Protein AF-A0A914VIC0-F1 (afdb_monomer)

InterPro domains:
  IPR001678 SAM-dependent methyltransferase RsmB-F/NOP2-type domain [PS51686] (1-106)
  IPR023267 RNA (C5-cytosine) methyltransferase [PTHR22807] (48-106)
  IPR029063 S-adenosyl-L-methionine-dependent methyltransferase superfamily [G3DSA:3.40.50.150] (72-106)
  IPR029063 S-adenosyl-L-methionine-dependent methyltransferase superfamily [SSF53335] (37-106)
  IPR049561 NOL1/NOP2/NSUN 5/7, ferredoxin-like domain [PF21148] (3-72)

Mean predicted aligned error: 3.87 Å

Radius of gyration: 14.82 Å; Cα contacts (8 Å, |Δi|>4): 106; chains: 1; bounding box: 37×27×32 Å

Secondary structure (DSSP, 8-state):
-HHHHHHHHHTTPEEEE-TTS---HHHHHHHHHT--TTEEEEPSSSTT-EEEPTT---TT-HHHHTTS-----HHHHHHHHHH-PPTT-----TT-TT-HHHHHH-

Foldseek 3Di:
DVVVVVVLVVVQADEAEPQVDDDDPVVVCVVQVPADQRYWYQDNPAHPDIRHHPPDDCVPPPCVVVVVDDDDDPVLRVVLVVVVDDPPDDDDPPPQPVNPSVVSND

Organism: NCBI:txid2011161

pLDDT: mean 92.19, std 4.33, range [71.81, 97.31]

Structure (mmCIF, N/CA/C/O backbone):
data_AF-A0A914VIC0-F1
#
_entry.id   AF-A0A914VIC0-F1
#
loop_
_atom_site.group_PDB
_atom_site.id
_atom_site.type_symbol
_atom_site.label_atom_id
_atom_site.label_alt_id
_atom_site.label_comp_id
_atom_site.label_asym_id
_atom_site.label_entity_id
_atom_site.label_seq_id
_atom_site.pdbx_PDB_ins_code
_atom_site.Cartn_x
_atom_site.Cartn_y
_atom_site.Cartn_z
_atom_site.occupancy
_atom_site.B_iso_or_equiv
_atom_site.auth_seq_id
_atom_site.auth_comp_id
_atom_site.auth_asym_id
_atom_site.auth_atom_id
_atom_site.pdbx_PDB_model_num
ATOM 1 N N . LEU A 1 1 ? -1.455 -9.685 3.509 1.00 85.81 1 LEU A N 1
ATOM 2 C CA . LEU A 1 1 ? -0.061 -9.311 3.177 1.00 85.81 1 LEU A CA 1
ATOM 3 C C . LEU A 1 1 ? 0.829 -10.474 2.725 1.00 85.81 1 LEU A C 1
ATOM 5 O O . LEU A 1 1 ? 1.358 -10.399 1.627 1.00 85.81 1 LEU A O 1
ATOM 9 N N . SER A 1 2 ? 0.998 -11.549 3.507 1.00 90.19 2 SER A N 1
ATOM 10 C CA . SER A 1 2 ? 1.953 -12.638 3.194 1.00 90.19 2 SER A CA 1
ATOM 11 C C . SER A 1 2 ? 1.773 -13.275 1.808 1.00 90.19 2 SER A C 1
ATOM 13 O O . SER A 1 2 ? 2.756 -13.485 1.104 1.00 90.19 2 SER A O 1
ATOM 15 N N . THR A 1 3 ? 0.532 -13.535 1.388 1.00 94.12 3 THR A N 1
ATOM 16 C CA . THR A 1 3 ? 0.225 -14.067 0.048 1.00 94.12 3 THR A CA 1
ATOM 17 C C . THR A 1 3 ? 0.633 -13.102 -1.066 1.00 94.12 3 THR A C 1
ATOM 19 O O . THR A 1 3 ? 1.231 -13.528 -2.046 1.00 94.12 3 THR A O 1
ATOM 22 N N . VAL A 1 4 ? 0.358 -11.804 -0.891 1.00 95.25 4 VAL A N 1
ATOM 23 C CA . VAL A 1 4 ? 0.702 -10.756 -1.868 1.00 95.25 4 VAL A CA 1
ATOM 24 C C . VAL A 1 4 ? 2.216 -10.610 -1.984 1.00 95.25 4 VAL A C 1
ATOM 26 O O . VAL A 1 4 ? 2.738 -10.594 -3.089 1.00 95.25 4 VAL A O 1
ATOM 29 N N . LEU A 1 5 ? 2.938 -10.576 -0.859 1.00 95.38 5 LEU A N 1
ATOM 30 C CA . LEU A 1 5 ? 4.402 -10.497 -0.865 1.00 95.38 5 LEU A CA 1
ATOM 31 C C . LEU A 1 5 ? 5.037 -11.700 -1.559 1.00 95.38 5 LEU A C 1
ATOM 33 O O . LEU A 1 5 ? 5.950 -11.521 -2.357 1.00 95.38 5 LEU A O 1
ATOM 37 N N . LYS A 1 6 ? 4.529 -12.910 -1.295 1.00 96.12 6 LYS A N 1
ATOM 38 C CA . LYS A 1 6 ? 4.999 -14.116 -1.980 1.00 96.12 6 LYS A CA 1
ATOM 39 C C . LYS A 1 6 ? 4.807 -13.993 -3.490 1.00 96.12 6 LYS A C 1
ATOM 41 O O . LYS A 1 6 ? 5.744 -14.243 -4.235 1.00 96.12 6 LYS A O 1
ATOM 46 N N . GLN A 1 7 ? 3.621 -13.577 -3.921 1.00 96.00 7 GLN A N 1
ATOM 47 C CA . GLN A 1 7 ? 3.332 -13.418 -5.339 1.00 96.00 7 GLN A CA 1
ATOM 48 C C . GLN A 1 7 ? 4.206 -12.339 -5.990 1.00 96.00 7 GLN A C 1
ATOM 50 O O . GLN A 1 7 ? 4.712 -12.555 -7.079 1.00 96.00 7 GLN A O 1
ATOM 55 N N . LEU A 1 8 ? 4.451 -11.213 -5.313 1.00 95.31 8 LEU A N 1
ATOM 56 C CA . LEU A 1 8 ? 5.365 -10.179 -5.807 1.00 95.31 8 LEU A CA 1
ATOM 57 C C . LEU A 1 8 ? 6.794 -10.717 -5.956 1.00 95.31 8 LEU A C 1
ATOM 59 O O . LEU A 1 8 ? 7.457 -10.430 -6.945 1.00 95.31 8 LEU A O 1
ATOM 63 N N . THR A 1 9 ? 7.263 -11.539 -5.017 1.00 96.38 9 THR A N 1
ATOM 64 C CA . THR A 1 9 ? 8.553 -12.231 -5.156 1.00 96.38 9 THR A CA 1
ATOM 65 C C . THR A 1 9 ? 8.561 -13.205 -6.336 1.00 96.38 9 THR A C 1
ATOM 67 O O . THR A 1 9 ? 9.536 -13.230 -7.083 1.00 96.38 9 THR A O 1
ATOM 70 N N . ASP A 1 10 ? 7.485 -13.971 -6.535 1.00 95.81 10 ASP A N 1
ATOM 71 C CA . ASP A 1 10 ? 7.335 -14.879 -7.682 1.00 95.81 10 ASP A CA 1
ATOM 72 C C . ASP A 1 10 ? 7.310 -14.101 -9.021 1.00 95.81 10 ASP A C 1
ATOM 74 O O . ASP A 1 10 ? 7.846 -14.578 -10.022 1.00 95.81 10 ASP A O 1
ATOM 78 N N . ASP A 1 11 ? 6.782 -12.872 -9.015 1.00 93.12 11 ASP A N 1
ATOM 79 C CA . ASP A 1 11 ? 6.780 -11.930 -10.144 1.00 93.12 11 ASP A CA 1
ATOM 80 C C . ASP A 1 11 ? 8.142 -11.219 -10.341 1.00 93.12 11 ASP A C 1
ATOM 82 O O . ASP A 1 11 ? 8.317 -10.458 -11.295 1.00 93.12 11 ASP A O 1
ATOM 86 N N . GLY A 1 12 ? 9.129 -11.486 -9.475 1.00 94.62 12 GLY A N 1
ATOM 87 C CA . GLY A 1 12 ? 10.505 -10.994 -9.590 1.00 94.62 12 GLY A CA 1
ATOM 88 C C . GLY A 1 12 ? 10.833 -9.745 -8.768 1.00 94.62 12 GLY A C 1
ATOM 89 O O . GLY A 1 12 ? 11.915 -9.187 -8.947 1.00 94.62 12 GLY A O 1
ATOM 90 N N . TYR A 1 13 ? 9.945 -9.307 -7.871 1.00 96.50 13 TYR A N 1
ATOM 91 C CA . TYR A 1 13 ? 10.219 -8.177 -6.984 1.00 96.50 13 TYR A CA 1
ATOM 92 C C . TYR A 1 13 ? 11.108 -8.561 -5.792 1.00 96.50 13 TYR A C 1
ATOM 94 O O . TYR A 1 13 ? 10.868 -9.546 -5.087 1.00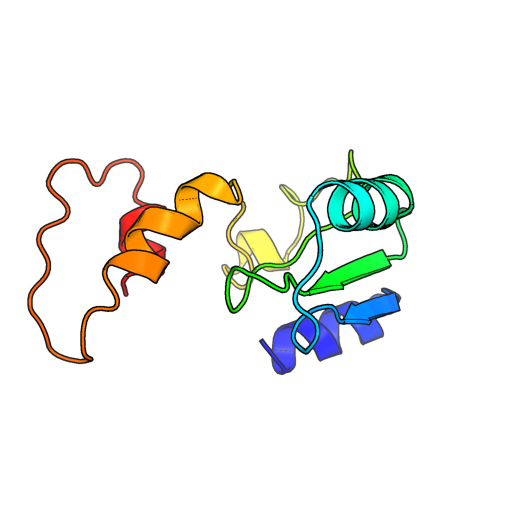 96.50 13 TYR A O 1
ATOM 102 N N . GLU A 1 14 ? 12.079 -7.705 -5.491 1.00 97.31 14 GLU A N 1
ATOM 103 C CA . GLU A 1 14 ? 12.833 -7.690 -4.246 1.00 97.31 14 GLU A CA 1
ATOM 104 C C . GLU A 1 14 ? 12.061 -6.923 -3.159 1.00 97.31 14 GLU A C 1
ATOM 106 O O . GLU A 1 14 ? 11.692 -5.755 -3.324 1.00 97.31 14 GLU A O 1
ATOM 111 N N . ILE A 1 15 ? 11.818 -7.585 -2.023 1.00 96.94 15 ILE A N 1
ATOM 112 C CA . ILE A 1 15 ? 11.073 -7.005 -0.901 1.00 96.94 15 ILE A CA 1
ATOM 113 C C . ILE A 1 15 ? 12.022 -6.242 0.035 1.00 96.94 15 ILE A C 1
ATOM 115 O O . ILE A 1 15 ? 12.857 -6.837 0.718 1.00 96.94 15 ILE A O 1
ATOM 119 N N . VAL A 1 16 ? 11.830 -4.928 0.145 1.00 95.25 16 VAL A N 1
ATOM 120 C CA . VAL A 1 16 ? 12.528 -4.055 1.098 1.00 95.25 16 VAL A CA 1
ATOM 121 C C . VAL A 1 16 ? 11.660 -3.871 2.345 1.00 95.25 16 VAL A C 1
ATOM 123 O O . VAL A 1 16 ? 10.791 -3.001 2.403 1.00 95.25 16 VAL A O 1
ATOM 126 N N . ASP A 1 17 ? 11.870 -4.693 3.370 1.00 90.38 17 ASP A N 1
ATOM 127 C CA . ASP A 1 17 ? 11.054 -4.638 4.588 1.00 90.38 17 ASP A CA 1
ATOM 128 C C . ASP A 1 17 ? 11.525 -3.545 5.570 1.00 90.38 17 ASP A C 1
ATOM 130 O O . ASP A 1 17 ? 12.612 -3.625 6.155 1.00 90.38 17 ASP A O 1
ATOM 134 N N . CYS A 1 18 ? 10.683 -2.524 5.777 1.00 89.19 18 CYS A N 1
ATOM 135 C CA . CYS A 1 18 ? 10.905 -1.450 6.749 1.00 89.19 18 CYS A CA 1
ATOM 136 C C . CYS A 1 18 ? 9.984 -1.524 7.984 1.00 89.19 18 CYS A C 1
ATOM 138 O O . CYS A 1 18 ? 10.055 -0.640 8.840 1.00 89.19 18 CYS A O 1
ATOM 140 N N . SER A 1 19 ? 9.180 -2.583 8.133 1.00 82.44 19 SER A N 1
ATOM 141 C CA . SER A 1 19 ? 8.184 -2.748 9.211 1.00 82.44 19 SER A CA 1
ATOM 142 C C . SER A 1 19 ? 8.777 -2.689 10.625 1.00 82.44 19 SER A C 1
ATOM 144 O O . SER A 1 19 ? 8.159 -2.198 11.566 1.00 82.44 19 SER A O 1
ATOM 146 N N . SER A 1 20 ? 10.009 -3.174 10.788 1.00 76.19 20 SER A N 1
ATOM 147 C CA . SER A 1 20 ? 10.637 -3.371 12.102 1.00 76.19 20 SER A CA 1
ATOM 148 C C . SER A 1 20 ? 11.470 -2.180 12.588 1.00 76.19 20 SER A C 1
ATOM 150 O O . SER A 1 20 ? 12.089 -2.254 13.653 1.00 76.19 20 SER A O 1
ATOM 152 N N . LYS A 1 21 ? 11.561 -1.086 11.818 1.00 71.81 21 LYS A N 1
ATOM 153 C CA . LYS A 1 21 ? 12.449 0.041 12.137 1.00 71.81 21 LYS A CA 1
ATOM 154 C C . LYS A 1 21 ? 11.726 1.365 11.991 1.00 71.81 21 LYS A C 1
ATOM 156 O O . LYS A 1 21 ? 11.336 1.761 10.901 1.00 71.81 21 LYS A O 1
ATOM 161 N N . ARG A 1 22 ? 11.660 2.123 13.086 1.00 78.50 22 ARG A N 1
ATOM 162 C CA . ARG A 1 22 ? 11.181 3.504 13.038 1.00 78.50 22 ARG A CA 1
ATOM 163 C C . ARG A 1 22 ? 12.170 4.348 12.230 1.00 78.50 22 ARG A C 1
ATOM 165 O O . ARG A 1 22 ? 13.318 4.527 12.641 1.00 78.50 22 ARG A O 1
ATOM 172 N N . M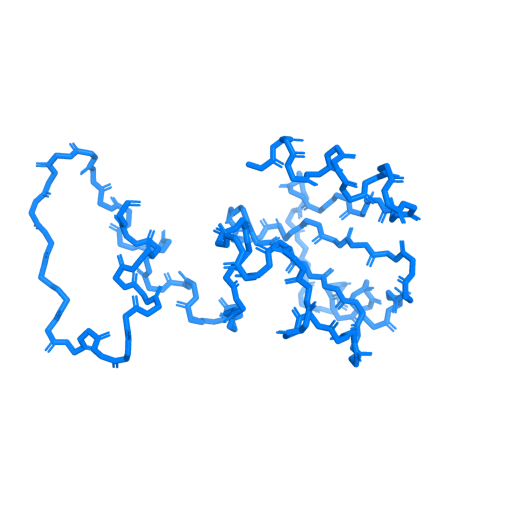ET A 1 23 ? 11.741 4.844 11.074 1.00 87.56 23 MET A N 1
ATOM 173 C CA . MET A 1 23 ? 12.589 5.610 10.161 1.00 87.56 23 MET A CA 1
ATOM 174 C C . MET A 1 23 ? 12.381 7.111 10.337 1.00 87.56 23 MET A C 1
ATOM 176 O O . MET A 1 23 ? 11.278 7.594 10.579 1.00 87.56 23 MET A O 1
ATOM 180 N N . THR A 1 24 ? 13.453 7.884 10.177 1.00 92.06 24 THR A N 1
ATOM 181 C CA . THR A 1 24 ? 13.318 9.336 10.033 1.00 92.06 24 THR A CA 1
ATOM 182 C C . THR A 1 24 ? 12.803 9.667 8.635 1.00 92.06 24 THR A C 1
ATOM 184 O O . THR A 1 24 ? 13.066 8.941 7.675 1.00 92.06 24 THR A O 1
ATOM 187 N N . ARG A 1 25 ? 12.141 10.820 8.482 1.00 90.31 25 ARG A N 1
ATOM 188 C CA . ARG A 1 25 ? 11.680 11.309 7.171 1.00 90.31 25 ARG A CA 1
ATOM 189 C C . ARG A 1 25 ? 12.807 11.357 6.131 1.00 90.31 25 ARG A C 1
ATOM 191 O O . ARG A 1 25 ? 12.574 11.042 4.969 1.00 90.31 25 ARG A O 1
ATOM 198 N N . SER A 1 26 ? 14.016 11.755 6.533 1.00 93.88 26 SER A N 1
ATOM 199 C CA . SER A 1 26 ? 15.176 11.803 5.635 1.00 93.88 26 SER A CA 1
ATOM 200 C C . SER A 1 26 ? 15.552 10.413 5.132 1.00 93.88 26 SER A C 1
ATOM 202 O O . SER A 1 26 ? 15.733 10.244 3.930 1.00 93.88 26 SER A O 1
ATOM 204 N N . LYS A 1 27 ? 15.591 9.413 6.025 1.00 92.62 27 LYS A N 1
ATOM 205 C CA . LYS A 1 27 ? 15.913 8.036 5.642 1.00 92.62 27 LYS A CA 1
ATOM 206 C C . LYS A 1 27 ? 14.813 7.411 4.790 1.00 92.62 27 LYS A C 1
ATOM 208 O O . LYS A 1 27 ? 15.117 6.733 3.821 1.00 92.62 27 LYS A O 1
ATOM 213 N N . TYR A 1 28 ? 13.550 7.687 5.109 1.00 93.00 28 TYR A N 1
ATOM 214 C CA . TYR A 1 28 ? 12.418 7.245 4.296 1.00 93.00 28 TYR A CA 1
ATOM 215 C C . TYR A 1 28 ? 12.523 7.768 2.858 1.00 93.00 28 TYR A C 1
ATOM 217 O O . TYR A 1 28 ? 12.409 7.000 1.911 1.00 93.00 28 TYR A O 1
ATOM 225 N N . ARG A 1 29 ? 12.813 9.066 2.678 1.00 93.44 29 ARG A N 1
ATOM 226 C CA . ARG A 1 29 ? 13.000 9.649 1.337 1.00 93.44 29 ARG A CA 1
ATOM 227 C C . ARG A 1 29 ? 14.193 9.059 0.594 1.00 93.44 29 ARG A C 1
ATOM 229 O O . ARG A 1 29 ? 14.113 8.925 -0.617 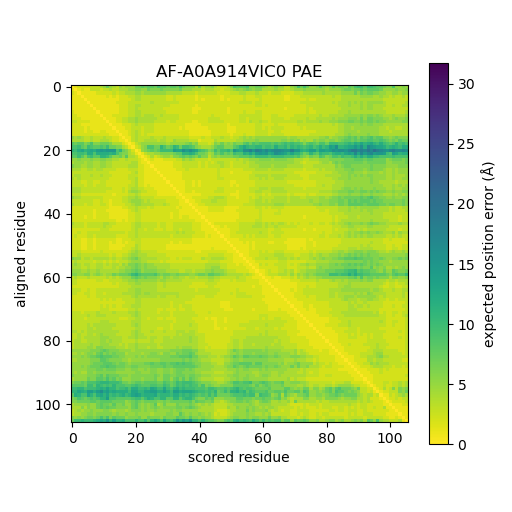1.00 93.44 29 ARG A O 1
ATOM 236 N N . GLU A 1 30 ? 15.278 8.752 1.300 1.00 94.50 30 GLU A N 1
ATOM 237 C CA . GLU A 1 30 ? 16.448 8.094 0.714 1.00 94.50 30 GLU A CA 1
ATOM 238 C C . GLU A 1 30 ? 16.092 6.696 0.194 1.00 94.50 30 GLU A C 1
ATOM 240 O O . GLU A 1 30 ? 16.394 6.395 -0.953 1.00 94.50 30 GLU A O 1
ATOM 245 N N . VAL A 1 31 ? 15.399 5.881 0.999 1.00 93.81 31 VAL A N 1
ATOM 246 C CA . VAL A 1 31 ? 14.987 4.524 0.603 1.00 93.81 31 VAL A CA 1
ATOM 247 C C . VAL A 1 31 ? 13.996 4.573 -0.555 1.00 93.81 31 VAL A C 1
ATOM 249 O O . VAL A 1 31 ? 14.258 3.974 -1.588 1.00 93.81 31 VAL A O 1
ATOM 252 N N . VAL A 1 32 ? 12.908 5.343 -0.432 1.00 94.56 32 VAL A N 1
ATOM 253 C CA . VAL A 1 32 ? 11.896 5.460 -1.499 1.00 94.56 32 VAL A CA 1
ATOM 254 C C . VAL A 1 32 ? 12.490 6.044 -2.782 1.00 94.56 32 VAL A C 1
ATOM 256 O O . VAL A 1 32 ? 12.131 5.620 -3.873 1.00 94.56 32 VAL A O 1
ATOM 259 N N . GLY A 1 33 ? 13.415 7.001 -2.667 1.00 95.44 33 GLY A N 1
ATOM 260 C CA . GLY A 1 33 ? 14.113 7.57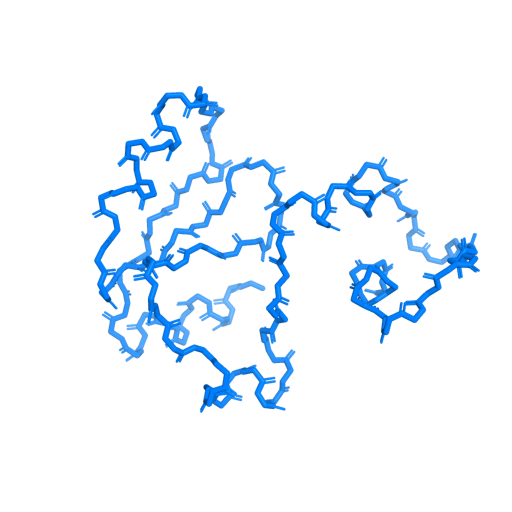7 -3.816 1.00 95.44 33 GLY A CA 1
ATOM 261 C C . GLY A 1 33 ? 15.130 6.638 -4.472 1.00 95.44 33 GLY A C 1
ATOM 262 O O . GLY A 1 33 ? 15.563 6.928 -5.582 1.00 95.44 33 GLY A O 1
ATOM 263 N N . GLY A 1 34 ? 15.515 5.554 -3.795 1.00 95.69 34 GLY A N 1
ATOM 264 C CA . GLY A 1 34 ? 16.415 4.522 -4.305 1.00 95.69 34 GLY A CA 1
ATOM 265 C C . GLY A 1 34 ? 15.710 3.270 -4.830 1.00 95.69 34 GLY A C 1
ATOM 266 O O . GLY A 1 34 ? 16.399 2.382 -5.315 1.00 95.69 34 GLY A O 1
ATOM 267 N N . LEU A 1 35 ? 14.377 3.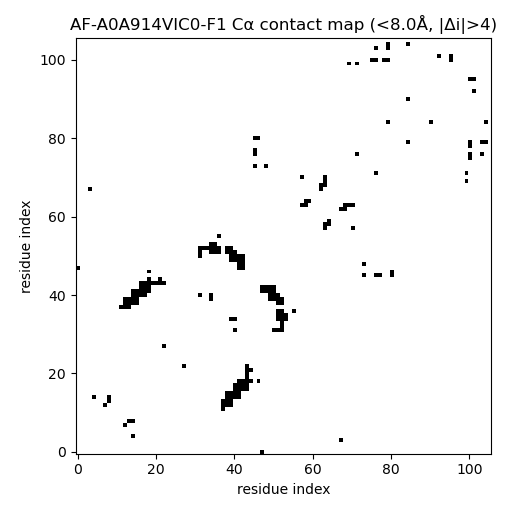181 -4.733 1.00 96.88 35 LEU A N 1
ATOM 268 C CA . LEU A 1 35 ? 13.623 2.065 -5.311 1.00 96.88 35 LEU A CA 1
ATOM 269 C C . LEU A 1 35 ? 13.674 2.138 -6.841 1.00 96.88 35 LEU A C 1
ATOM 271 O O . LEU A 1 35 ? 13.385 3.186 -7.424 1.00 96.88 35 LEU A O 1
ATOM 275 N N . ASP A 1 36 ? 13.975 1.011 -7.476 1.00 95.62 36 ASP A N 1
ATOM 276 C CA . ASP A 1 36 ? 13.823 0.810 -8.919 1.00 95.62 36 ASP A CA 1
ATOM 277 C C . ASP A 1 36 ? 12.644 -0.134 -9.231 1.00 95.62 36 ASP A C 1
ATOM 279 O O . ASP A 1 36 ? 11.920 -0.573 -8.334 1.00 95.62 36 ASP A O 1
ATOM 283 N N . GLU A 1 37 ? 12.427 -0.426 -10.513 1.00 93.75 37 GLU A N 1
ATOM 284 C CA . GLU A 1 37 ? 11.301 -1.230 -11.008 1.00 93.75 37 GLU A CA 1
ATOM 285 C C . GLU A 1 37 ? 11.243 -2.669 -10.473 1.00 93.75 37 GLU A C 1
ATOM 287 O O . GLU A 1 37 ? 10.197 -3.309 -10.580 1.00 93.75 37 GLU A O 1
ATOM 292 N N . HIS A 1 38 ? 12.322 -3.161 -9.862 1.00 94.06 38 HIS A N 1
ATOM 293 C CA . HIS A 1 38 ? 12.390 -4.485 -9.255 1.00 94.06 38 HIS A CA 1
ATOM 294 C C . HIS A 1 38 ? 12.145 -4.463 -7.749 1.00 94.06 38 HIS A C 1
ATOM 296 O O . HIS A 1 38 ? 12.065 -5.526 -7.149 1.00 94.06 38 HIS A O 1
ATOM 302 N N . HIS A 1 39 ? 12.003 -3.301 -7.112 1.00 97.00 39 HIS A N 1
ATOM 303 C CA . HIS A 1 39 ? 11.822 -3.228 -5.665 1.00 97.00 39 HIS A CA 1
ATOM 304 C C . HIS A 1 39 ? 10.379 -2.925 -5.266 1.00 97.00 39 HIS A C 1
ATOM 306 O O . HIS A 1 39 ? 9.693 -2.086 -5.855 1.00 97.00 39 HIS A O 1
ATOM 312 N N . VAL A 1 40 ? 9.953 -3.543 -4.168 1.00 97.06 40 VAL A N 1
ATOM 313 C CA . VAL A 1 40 ? 8.756 -3.146 -3.426 1.00 97.06 40 VAL A CA 1
ATOM 314 C C . VAL A 1 40 ? 9.096 -3.040 -1.947 1.00 97.06 40 VAL A C 1
ATOM 316 O O . VAL A 1 40 ? 9.667 -3.946 -1.348 1.00 97.06 40 VAL A O 1
ATOM 319 N N . MET A 1 41 ? 8.761 -1.910 -1.341 1.00 96.19 41 MET A N 1
ATOM 320 C CA . MET A 1 41 ? 9.021 -1.651 0.069 1.00 96.19 41 MET A CA 1
ATOM 321 C C . MET A 1 41 ? 7.759 -1.880 0.898 1.00 96.19 41 MET A C 1
ATOM 323 O O . MET A 1 41 ? 6.685 -1.405 0.535 1.00 96.19 41 MET A O 1
ATOM 327 N N . VAL A 1 42 ? 7.895 -2.553 2.040 1.00 95.88 42 VAL A N 1
ATOM 328 C CA . VAL A 1 42 ? 6.841 -2.611 3.065 1.00 95.88 42 VAL A CA 1
ATOM 329 C C . VAL A 1 42 ? 6.983 -1.389 3.964 1.00 95.88 42 VAL A C 1
ATOM 331 O O . VAL A 1 42 ? 8.055 -1.160 4.530 1.00 95.88 42 VAL A O 1
ATOM 334 N N . ASP A 1 43 ? 5.922 -0.592 4.082 1.00 94.50 43 ASP A N 1
ATOM 335 C CA . ASP A 1 43 ? 5.942 0.632 4.876 1.00 94.50 43 ASP A CA 1
ATOM 336 C C . ASP A 1 43 ? 6.130 0.356 6.377 1.00 94.50 43 ASP A C 1
ATOM 338 O O . ASP A 1 43 ? 5.614 -0.616 6.927 1.00 94.50 43 ASP A O 1
ATOM 342 N N . GLY A 1 44 ? 6.881 1.231 7.050 1.00 92.19 44 GLY A N 1
ATOM 343 C CA . GLY A 1 44 ? 7.147 1.113 8.487 1.00 92.19 44 GLY A CA 1
ATOM 344 C C . GLY A 1 44 ? 6.127 1.806 9.396 1.00 92.19 44 GLY A C 1
ATOM 345 O O . GLY A 1 44 ? 6.112 1.533 10.593 1.00 92.19 44 GLY A O 1
ATOM 346 N N . ASP A 1 45 ? 5.304 2.717 8.863 1.00 90.69 45 ASP A N 1
ATOM 347 C CA . ASP A 1 45 ? 4.349 3.507 9.652 1.00 90.69 45 ASP A CA 1
ATOM 348 C C . ASP A 1 45 ? 2.906 3.012 9.478 1.00 90.69 45 ASP A C 1
ATOM 350 O O . ASP A 1 45 ? 2.117 3.056 10.423 1.00 90.69 45 ASP A O 1
ATOM 354 N N . ILE A 1 46 ? 2.554 2.581 8.265 1.00 92.25 46 ILE A N 1
ATOM 355 C CA . ILE A 1 46 ? 1.216 2.128 7.888 1.00 92.25 46 ILE A CA 1
ATOM 356 C C . ILE A 1 46 ? 1.253 0.613 7.656 1.00 92.25 46 ILE A C 1
ATOM 358 O O . ILE A 1 46 ? 1.921 0.167 6.721 1.00 92.25 46 ILE A O 1
ATOM 362 N N . PRO A 1 47 ? 0.527 -0.184 8.460 1.00 90.56 47 PRO A N 1
ATOM 363 C CA . PRO A 1 47 ? 0.378 -1.613 8.212 1.00 90.56 47 PRO A CA 1
ATOM 364 C C . PRO A 1 47 ? -0.166 -1.881 6.806 1.00 90.56 47 PRO A C 1
ATOM 366 O O . PRO A 1 47 ? -0.990 -1.122 6.304 1.00 90.56 47 PRO A O 1
ATOM 369 N N . ASP A 1 48 ? 0.303 -2.960 6.182 1.00 92.44 48 ASP A N 1
ATOM 370 C CA . ASP A 1 48 ? -0.161 -3.439 4.872 1.00 92.44 48 ASP A CA 1
ATOM 371 C C . ASP A 1 48 ? 0.022 -2.467 3.687 1.00 92.44 48 ASP A C 1
ATOM 373 O O . ASP A 1 48 ? -0.433 -2.755 2.578 1.00 92.44 48 ASP A O 1
ATOM 377 N N . LEU A 1 49 ? 0.741 -1.353 3.866 1.00 95.38 49 LEU A N 1
ATOM 378 C CA . LEU A 1 49 ? 1.066 -0.434 2.780 1.00 95.38 49 LEU A CA 1
ATOM 379 C C . LEU A 1 49 ? 2.349 -0.867 2.058 1.00 95.38 49 LEU A C 1
ATOM 381 O O . LEU A 1 49 ? 3.415 -1.006 2.662 1.00 95.38 49 LEU A O 1
ATOM 385 N N . LEU A 1 50 ? 2.242 -1.023 0.740 1.00 96.81 50 LEU A N 1
ATOM 386 C CA . LEU A 1 50 ? 3.360 -1.306 -0.155 1.00 96.81 50 LEU A CA 1
ATOM 387 C C . LEU A 1 50 ? 3.737 -0.052 -0.945 1.00 96.81 50 LEU A C 1
ATOM 389 O O . LEU A 1 50 ? 2.869 0.671 -1.435 1.00 96.81 50 LEU A O 1
ATOM 393 N N . VAL A 1 51 ? 5.036 0.193 -1.094 1.00 96.81 51 VAL A N 1
ATOM 394 C CA . VAL A 1 51 ? 5.580 1.325 -1.849 1.00 96.81 51 VAL A CA 1
ATOM 395 C C . VAL A 1 51 ? 6.417 0.795 -3.004 1.00 96.81 51 VAL A C 1
ATOM 397 O O . VAL A 1 51 ? 7.396 0.083 -2.802 1.00 96.81 51 VAL A O 1
ATOM 400 N N . PHE A 1 52 ? 6.027 1.168 -4.217 1.00 96.56 52 PHE A N 1
ATOM 401 C CA . PHE A 1 52 ? 6.725 0.827 -5.454 1.00 96.56 52 PHE A CA 1
ATOM 402 C C . PHE A 1 52 ? 7.565 2.013 -5.933 1.00 96.56 52 PHE A C 1
ATOM 404 O O . PHE A 1 52 ? 7.331 3.158 -5.527 1.00 96.56 52 PHE A O 1
ATOM 411 N N . ALA A 1 53 ? 8.519 1.756 -6.829 1.00 95.88 53 ALA A N 1
ATOM 412 C CA . ALA A 1 53 ? 9.276 2.819 -7.479 1.00 95.88 53 ALA A CA 1
ATOM 413 C C . ALA A 1 53 ? 8.361 3.817 -8.205 1.00 95.88 53 ALA A C 1
ATOM 415 O O . ALA A 1 53 ? 7.300 3.473 -8.744 1.00 95.88 53 ALA A O 1
ATOM 416 N N . ALA A 1 54 ? 8.781 5.080 -8.231 1.00 92.81 54 ALA A N 1
ATOM 417 C CA . ALA A 1 54 ? 8.030 6.132 -8.901 1.00 92.81 54 ALA A CA 1
ATOM 418 C C . ALA A 1 54 ? 7.862 5.812 -10.396 1.00 92.81 54 ALA A C 1
ATOM 420 O O . ALA A 1 54 ? 8.824 5.483 -11.081 1.00 92.81 54 ALA A O 1
ATOM 421 N N . GLY A 1 55 ? 6.634 5.939 -10.905 1.00 90.31 55 GLY A N 1
ATOM 422 C CA . GLY A 1 55 ? 6.311 5.634 -12.303 1.00 90.31 55 GLY A CA 1
ATOM 423 C C . GLY A 1 55 ? 5.913 4.180 -12.574 1.00 90.31 55 GLY A C 1
ATOM 424 O O . GLY A 1 55 ? 5.538 3.875 -13.705 1.00 90.31 55 GLY A O 1
ATOM 425 N N . THR A 1 56 ? 5.920 3.305 -11.560 1.00 93.06 56 THR A N 1
ATOM 426 C CA . THR A 1 56 ? 5.393 1.936 -11.682 1.00 93.06 56 THR A CA 1
ATOM 427 C C . THR A 1 56 ? 3.922 1.966 -12.101 1.00 93.06 56 THR A C 1
ATOM 429 O O . THR A 1 56 ? 3.083 2.582 -11.438 1.00 93.06 56 THR A O 1
ATOM 432 N N . GLN A 1 57 ? 3.591 1.287 -13.201 1.00 91.12 57 GLN A N 1
ATOM 433 C CA . GLN A 1 57 ? 2.231 1.248 -13.733 1.00 91.12 57 GLN A CA 1
ATOM 434 C C . GLN A 1 57 ? 1.442 0.088 -13.130 1.00 91.12 57 GLN A C 1
ATOM 436 O O . GLN A 1 57 ? 1.496 -1.037 -13.613 1.00 91.12 57 GLN A O 1
ATOM 441 N N . LEU A 1 58 ? 0.685 0.380 -12.073 1.00 91.50 58 LEU A N 1
ATOM 442 C CA . LEU A 1 58 ? -0.120 -0.622 -11.364 1.00 91.50 58 LEU A CA 1
ATOM 443 C C . LEU A 1 58 ? -1.589 -0.648 -11.797 1.00 91.50 58 LEU A C 1
ATOM 445 O O . LEU A 1 58 ? -2.293 -1.601 -11.497 1.00 91.50 58 LEU A O 1
ATOM 449 N N . HIS A 1 59 ? -2.066 0.371 -12.511 1.00 87.44 59 HIS A N 1
ATOM 450 C CA . HIS A 1 59 ? -3.478 0.4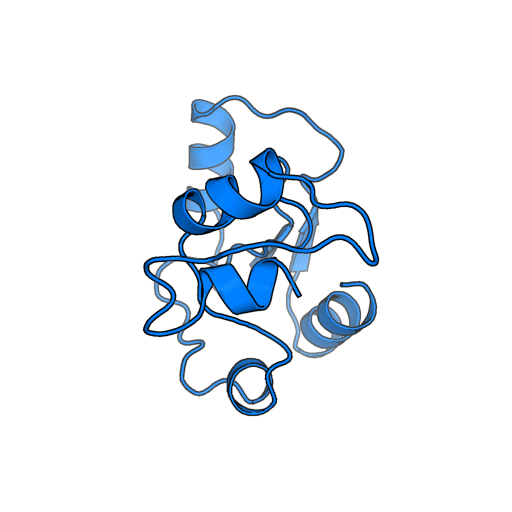86 -12.893 1.00 87.44 59 HIS A CA 1
ATOM 451 C C . HIS A 1 59 ? -3.946 -0.616 -13.861 1.00 87.44 59 HIS A C 1
ATOM 453 O O . HIS A 1 59 ? -5.137 -0.889 -13.934 1.00 87.44 59 HIS A O 1
ATOM 459 N N . THR A 1 60 ? -3.020 -1.250 -14.587 1.00 87.94 60 THR A N 1
ATOM 460 C CA . THR A 1 60 ? -3.269 -2.436 -15.425 1.00 87.94 60 THR A CA 1
ATOM 461 C C . THR A 1 60 ? -2.813 -3.738 -14.767 1.00 87.94 60 THR A C 1
ATOM 463 O O . THR A 1 60 ? -2.777 -4.772 -15.429 1.00 87.94 60 THR A O 1
ATOM 466 N N . SER A 1 61 ? -2.398 -3.705 -13.497 1.00 91.75 61 SER A N 1
ATOM 467 C CA . SER A 1 61 ? -1.994 -4.913 -12.781 1.00 91.75 61 SER A CA 1
ATOM 468 C C . SER A 1 61 ? -3.215 -5.767 -12.469 1.00 91.75 61 SER A C 1
ATOM 470 O O . SER A 1 61 ? -4.210 -5.266 -11.942 1.00 91.75 61 SER A O 1
ATOM 472 N N . TRP A 1 62 ? -3.103 -7.070 -12.720 1.00 93.94 62 TRP A N 1
ATOM 473 C CA . TRP A 1 62 ? -4.120 -8.050 -12.343 1.00 93.94 62 TRP A CA 1
ATOM 474 C C . TRP A 1 62 ? -4.412 -8.010 -10.836 1.00 93.94 62 TRP A C 1
ATOM 476 O O . TRP A 1 62 ? -5.554 -8.164 -10.428 1.00 93.94 62 TRP A O 1
ATOM 486 N N . MET A 1 63 ? -3.412 -7.699 -10.002 1.00 94.19 63 MET A N 1
ATOM 487 C CA . MET A 1 63 ? -3.604 -7.575 -8.556 1.00 94.19 63 MET A CA 1
ATOM 488 C C . MET A 1 63 ? -4.505 -6.395 -8.182 1.00 94.19 63 MET A C 1
ATOM 490 O O . MET A 1 63 ? -5.176 -6.443 -7.157 1.00 94.19 63 MET A O 1
ATOM 494 N N . VAL A 1 64 ? -4.503 -5.321 -8.976 1.00 94.06 64 VAL A N 1
ATOM 495 C CA . VAL A 1 64 ? -5.406 -4.182 -8.759 1.00 94.06 64 VAL A CA 1
ATOM 496 C C . VAL A 1 64 ? -6.802 -4.515 -9.278 1.00 94.06 64 VAL A C 1
ATOM 498 O O . VAL A 1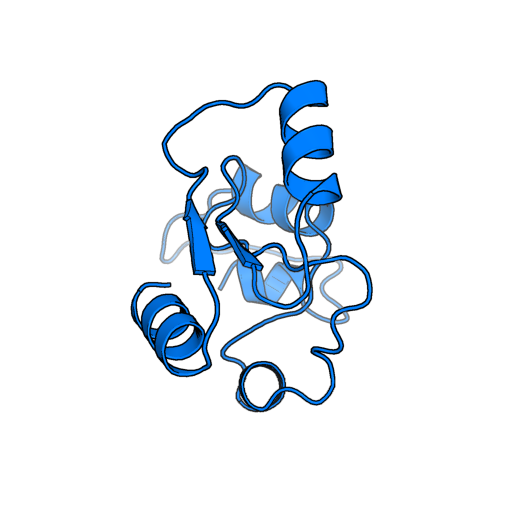 64 ? -7.778 -4.245 -8.585 1.00 94.06 64 VAL A O 1
ATOM 501 N N . ASP A 1 65 ? -6.896 -5.144 -10.452 1.00 93.69 65 ASP A N 1
ATOM 502 C CA . ASP A 1 65 ? -8.174 -5.540 -11.061 1.00 93.69 65 ASP A CA 1
ATOM 503 C C . ASP A 1 65 ? -8.936 -6.569 -10.204 1.00 93.69 65 ASP A C 1
ATOM 505 O O . ASP A 1 65 ? -10.133 -6.431 -9.962 1.00 93.69 65 ASP A O 1
ATOM 509 N N . GLU A 1 66 ? -8.223 -7.550 -9.644 1.00 94.12 66 GLU A N 1
ATOM 510 C CA . GLU A 1 66 ? -8.778 -8.573 -8.747 1.00 94.12 66 GLU A CA 1
ATOM 511 C C . GLU A 1 66 ? -8.935 -8.089 -7.290 1.00 94.12 66 GLU A C 1
ATOM 513 O O . GLU A 1 66 ? -9.416 -8.829 -6.431 1.00 94.12 66 GLU A O 1
ATOM 518 N N . GLY A 1 67 ? -8.556 -6.841 -6.987 1.00 92.06 67 GLY A N 1
ATOM 519 C CA . GLY A 1 67 ? -8.737 -6.230 -5.666 1.00 92.06 67 GLY A CA 1
ATOM 520 C C . GLY A 1 67 ? -7.751 -6.695 -4.587 1.00 92.06 67 GLY A C 1
ATOM 521 O O . GLY A 1 67 ? -7.961 -6.423 -3.406 1.00 92.06 67 GLY A O 1
ATOM 522 N N . HIS A 1 68 ? -6.659 -7.365 -4.962 1.00 93.81 68 HIS A N 1
ATOM 523 C CA . HIS A 1 68 ? -5.554 -7.685 -4.052 1.00 93.81 68 HIS A CA 1
ATOM 524 C C . HIS A 1 68 ? -4.755 -6.447 -3.626 1.00 93.81 68 HIS A C 1
ATOM 526 O O . HIS A 1 68 ? -4.165 -6.444 -2.544 1.00 93.81 68 HIS A O 1
ATOM 532 N N . LEU A 1 69 ? -4.735 -5.408 -4.465 1.00 94.75 69 LEU A N 1
ATOM 533 C CA . LEU A 1 69 ? -4.103 -4.120 -4.199 1.00 94.75 69 LEU A CA 1
ATOM 534 C C . LEU A 1 69 ? -5.097 -2.976 -4.404 1.00 94.75 69 LEU A C 1
ATOM 536 O O . LEU A 1 69 ? -5.801 -2.916 -5.408 1.00 94.75 69 LEU A O 1
ATOM 540 N N . ILE A 1 70 ? -5.079 -2.014 -3.482 1.00 94.56 70 ILE A N 1
ATOM 541 C CA . ILE A 1 70 ? -5.794 -0.742 -3.611 1.00 94.56 70 ILE A CA 1
ATOM 542 C C . ILE A 1 70 ? -4.753 0.366 -3.742 1.00 94.56 70 ILE A C 1
ATOM 544 O O . ILE A 1 70 ? -3.884 0.528 -2.885 1.00 94.56 70 ILE A O 1
ATOM 548 N N . LEU A 1 71 ? -4.840 1.144 -4.820 1.00 94.25 71 LEU A N 1
ATOM 549 C CA . LEU A 1 71 ? -3.949 2.281 -5.037 1.00 94.25 71 LEU A CA 1
ATOM 550 C C . LEU A 1 71 ? -4.400 3.453 -4.162 1.00 94.25 71 LEU A C 1
ATOM 552 O O . LEU A 1 71 ? -5.406 4.101 -4.447 1.00 94.25 71 LEU A O 1
ATOM 556 N N . GLN A 1 72 ? -3.653 3.723 -3.094 1.00 94.25 72 GLN A N 1
ATOM 557 C CA . GLN A 1 72 ? -3.993 4.745 -2.111 1.00 94.25 72 GLN A CA 1
ATOM 558 C C . GLN A 1 72 ? -2.756 5.538 -1.696 1.00 94.25 72 GLN A C 1
ATOM 560 O O . GLN A 1 72 ? -1.683 4.987 -1.463 1.00 94.25 72 GLN A O 1
ATOM 565 N N . ASP A 1 73 ? -2.910 6.859 -1.595 1.00 93.50 73 ASP A N 1
ATOM 566 C CA . ASP A 1 73 ? -1.860 7.715 -1.048 1.00 93.50 73 ASP A CA 1
ATOM 567 C C . ASP A 1 73 ? -1.594 7.378 0.429 1.00 93.50 73 ASP A C 1
ATOM 569 O O . ASP A 1 73 ? -2.536 7.202 1.208 1.00 93.50 73 ASP A O 1
ATOM 573 N N . LYS A 1 74 ? -0.316 7.376 0.837 1.00 93.94 74 LYS A N 1
ATOM 574 C CA . LYS A 1 74 ? 0.096 7.044 2.212 1.00 93.94 74 LYS A CA 1
ATOM 575 C C . LYS A 1 74 ? -0.631 7.898 3.254 1.00 93.94 74 LYS A C 1
ATOM 577 O O . LYS A 1 74 ? -1.066 7.376 4.280 1.00 93.94 74 LYS A O 1
ATOM 582 N N . ALA A 1 75 ? -0.815 9.199 3.006 1.00 92.75 75 ALA A N 1
ATOM 583 C CA . ALA A 1 75 ? -1.502 10.065 3.961 1.00 92.75 75 ALA A CA 1
ATOM 584 C C . ALA A 1 75 ? -3.006 9.759 4.047 1.00 92.75 75 ALA A C 1
ATOM 586 O O . ALA A 1 75 ? -3.612 9.961 5.097 1.00 92.75 75 ALA A O 1
ATOM 587 N N . SER A 1 76 ? -3.609 9.217 2.984 1.00 92.62 76 SER A N 1
ATOM 588 C CA . SER A 1 76 ? -5.005 8.764 3.001 1.00 92.62 76 SER A CA 1
ATOM 589 C C . SER A 1 76 ? -5.230 7.500 3.830 1.00 92.62 76 SER A C 1
ATOM 591 O O . SER A 1 76 ? -6.386 7.212 4.137 1.00 92.62 76 SER A O 1
ATOM 593 N N . CYS A 1 77 ? -4.185 6.754 4.190 1.00 94.25 77 CYS A N 1
ATOM 594 C CA . CYS A 1 77 ? -4.291 5.599 5.086 1.00 94.25 77 CYS A CA 1
ATOM 595 C C . CYS A 1 77 ? -4.352 6.010 6.565 1.00 94.25 77 CYS A C 1
ATOM 597 O O . CYS A 1 77 ? -5.014 5.344 7.357 1.00 94.25 77 CYS A O 1
ATOM 599 N N . LEU A 1 78 ? -3.743 7.150 6.919 1.00 92.44 78 LEU A N 1
ATOM 600 C CA . LEU A 1 78 ? -3.639 7.629 8.302 1.00 92.44 78 LEU A CA 1
ATOM 601 C C . LEU A 1 78 ? -4.980 7.727 9.048 1.00 92.44 78 LEU A C 1
ATOM 603 O O . LEU A 1 78 ? -5.013 7.304 10.198 1.00 92.44 78 LEU A O 1
ATOM 607 N N . PRO A 1 79 ? -6.090 8.234 8.470 1.00 92.31 79 PRO A N 1
ATOM 608 C CA . PRO A 1 79 ? -7.343 8.355 9.214 1.00 92.31 79 PRO A CA 1
ATOM 609 C C . PRO A 1 79 ? -7.865 7.014 9.739 1.00 92.31 79 PRO A C 1
ATOM 611 O O . PRO A 1 79 ? -8.239 6.929 10.904 1.00 92.31 79 PRO A O 1
ATOM 614 N N . ALA A 1 80 ? -7.842 5.966 8.910 1.00 91.62 80 ALA A N 1
ATOM 615 C CA . ALA A 1 80 ? -8.293 4.635 9.311 1.00 91.62 80 ALA A CA 1
ATOM 616 C C . ALA A 1 80 ? -7.324 4.001 10.321 1.00 91.62 80 ALA A C 1
ATOM 618 O O . ALA A 1 80 ? -7.751 3.509 11.365 1.00 91.62 80 ALA A O 1
ATOM 619 N N . THR A 1 81 ? -6.014 4.123 10.073 1.00 91.75 81 THR A N 1
ATOM 620 C CA . THR A 1 81 ? -4.969 3.624 10.980 1.00 91.75 81 THR A CA 1
ATOM 621 C C . THR A 1 81 ? -4.969 4.327 12.340 1.00 91.75 81 THR A C 1
ATOM 623 O O . THR A 1 81 ? -4.600 3.715 13.337 1.00 91.75 81 THR A O 1
ATOM 626 N N . CYS A 1 82 ? -5.362 5.601 12.412 1.00 92.38 82 CYS A N 1
ATOM 627 C CA . CYS A 1 82 ? -5.500 6.335 13.671 1.00 92.38 82 CYS A CA 1
ATOM 628 C C . CYS A 1 82 ? -6.830 6.056 14.377 1.00 92.38 82 CYS A C 1
ATOM 630 O O . CYS A 1 82 ? -6.872 6.124 15.602 1.00 92.38 82 CYS A O 1
ATOM 632 N N . LEU A 1 83 ? -7.902 5.776 13.627 1.00 93.50 83 LEU A N 1
ATOM 633 C CA . LEU A 1 83 ? -9.212 5.479 14.204 1.00 93.50 83 LEU A CA 1
ATOM 634 C C . LEU A 1 83 ? -9.227 4.124 14.923 1.00 93.50 83 LEU A C 1
ATOM 636 O O . LEU A 1 83 ? -9.889 4.020 15.949 1.00 93.50 83 LEU A O 1
ATOM 640 N N . GLN A 1 84 ? -8.497 3.129 14.397 1.00 91.69 84 GLN A N 1
ATOM 641 C CA . GLN A 1 84 ? -8.354 1.778 14.970 1.00 91.69 84 GLN A CA 1
ATOM 642 C C . GLN A 1 84 ? -9.687 1.197 15.471 1.00 91.69 84 GLN A C 1
ATOM 644 O O . GLN A 1 84 ? -9.821 0.900 16.659 1.00 91.69 84 GLN A O 1
ATOM 649 N N . PRO A 1 85 ? -10.711 1.088 14.603 1.00 92.94 85 PRO A N 1
ATOM 650 C CA . PRO A 1 85 ? -11.991 0.546 15.028 1.00 92.94 85 PRO A CA 1
ATOM 651 C C . PRO A 1 85 ? -11.833 -0.917 15.452 1.00 92.94 85 PRO A C 1
ATOM 653 O O . PRO A 1 85 ? -11.219 -1.723 14.755 1.00 92.94 85 PRO A O 1
ATOM 656 N N . GLU A 1 86 ? -12.430 -1.272 16.585 1.00 94.12 86 GLU A N 1
ATOM 657 C CA . GLU A 1 86 ? -12.478 -2.665 17.024 1.00 94.12 86 GLU A CA 1
ATOM 658 C C . GLU A 1 86 ? -13.369 -3.491 16.078 1.00 94.12 86 GLU A C 1
ATOM 660 O O . GLU A 1 86 ? -14.419 -2.996 15.639 1.00 94.12 86 GLU A O 1
ATOM 665 N N . PRO A 1 87 ? -13.020 -4.757 15.787 1.00 93.19 87 PRO A N 1
ATOM 666 C CA . PRO A 1 87 ? -13.884 -5.647 15.022 1.00 93.19 87 PRO A CA 1
ATOM 667 C C . PRO A 1 87 ? -15.294 -5.732 15.624 1.00 93.19 87 PRO A C 1
ATOM 669 O O . PRO A 1 87 ? -15.470 -5.969 16.819 1.00 93.19 87 PRO A O 1
ATOM 672 N N . GLY A 1 88 ? -16.314 -5.538 14.786 1.00 93.56 88 GLY A N 1
ATOM 673 C CA . GLY A 1 88 ? -17.720 -5.518 15.208 1.00 93.56 88 GLY A CA 1
ATOM 674 C C . GLY A 1 88 ? -18.222 -4.170 15.741 1.00 93.56 88 GLY A C 1
ATOM 675 O O . GLY A 1 88 ? -19.394 -4.065 16.099 1.00 93.56 88 GLY A O 1
ATOM 676 N N . SER A 1 89 ? -17.378 -3.135 15.781 1.00 95.88 89 SER A N 1
ATOM 677 C CA . SER A 1 89 ? -17.818 -1.768 16.075 1.00 95.88 89 SER A CA 1
ATOM 678 C C . SER A 1 89 ? -18.626 -1.151 14.922 1.00 95.88 89 SER A C 1
ATOM 680 O O . SER A 1 89 ? -18.593 -1.613 13.781 1.00 95.88 89 SER A O 1
ATOM 682 N N . HIS A 1 90 ? -19.376 -0.087 15.224 1.00 94.88 90 HIS A N 1
ATOM 683 C CA . HIS A 1 90 ? -20.117 0.688 14.229 1.00 94.88 90 HIS A CA 1
ATOM 684 C C . HIS A 1 90 ? -19.375 1.990 13.922 1.00 94.88 90 HIS A C 1
ATOM 686 O O . HIS A 1 90 ? -19.171 2.813 14.815 1.00 94.88 90 HIS A O 1
ATOM 692 N N . VAL A 1 91 ? -19.015 2.194 12.654 1.00 94.19 91 VAL A N 1
ATOM 693 C CA . VAL A 1 91 ? -18.283 3.377 12.185 1.00 94.19 91 VAL A CA 1
ATOM 694 C C . VAL A 1 91 ? -19.110 4.121 11.141 1.00 94.19 91 VAL A C 1
ATOM 696 O O . VAL A 1 91 ? -19.677 3.512 10.236 1.00 94.19 91 VAL A O 1
ATOM 699 N N . PHE A 1 92 ? -19.167 5.449 11.255 1.00 92.88 92 PHE A N 1
ATOM 700 C CA . PHE A 1 92 ? -19.792 6.319 10.261 1.00 92.88 92 PHE A CA 1
ATOM 701 C C . PHE A 1 92 ? -18.719 7.007 9.415 1.00 92.88 92 PHE A C 1
ATOM 703 O O . PHE A 1 92 ? -18.029 7.903 9.901 1.00 92.88 92 PHE A O 1
ATOM 710 N N . ASP A 1 93 ? -18.618 6.636 8.139 1.00 92.31 93 ASP A N 1
ATOM 711 C CA . ASP A 1 93 ? -17.862 7.401 7.144 1.00 92.31 93 ASP A CA 1
ATOM 712 C C . ASP A 1 93 ? -18.804 8.392 6.444 1.00 92.31 93 ASP A C 1
ATOM 714 O O . ASP A 1 93 ? -19.519 8.065 5.496 1.00 92.31 93 ASP A O 1
ATOM 718 N N . VAL A 1 94 ? -18.861 9.614 6.976 1.00 91.50 94 VAL A N 1
ATOM 719 C CA . VAL A 1 94 ? -19.828 10.647 6.560 1.00 91.50 94 VAL A CA 1
ATOM 720 C C . VAL A 1 94 ? -19.571 11.207 5.155 1.00 91.50 94 VAL A C 1
ATOM 722 O O . VAL A 1 94 ? -20.472 11.798 4.563 1.00 91.50 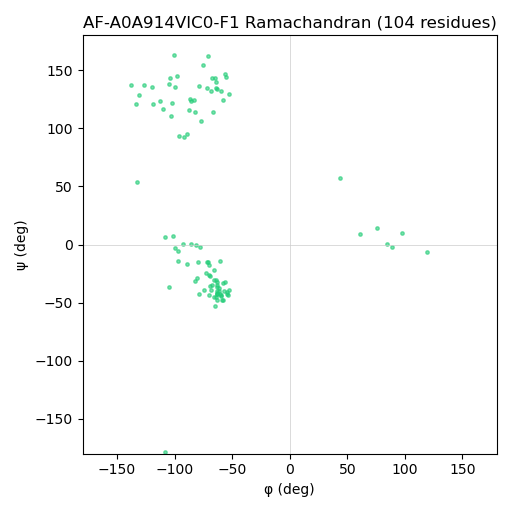94 VAL A O 1
ATOM 725 N N . CYS A 1 95 ? -18.367 11.006 4.613 1.00 89.81 95 CYS A N 1
ATOM 726 C CA . CYS A 1 95 ? -17.944 11.480 3.294 1.00 89.81 95 CYS A CA 1
ATOM 727 C C . CYS A 1 95 ? -17.249 10.346 2.524 1.00 89.81 95 CYS A C 1
ATOM 729 O O . CYS A 1 95 ? -16.123 10.500 2.051 1.00 89.81 95 CYS A O 1
ATOM 731 N N . ALA A 1 96 ? -17.934 9.207 2.413 1.00 86.62 96 ALA A N 1
ATOM 732 C CA . ALA A 1 96 ? -17.337 7.957 1.959 1.00 86.62 96 ALA A CA 1
ATOM 733 C C . ALA A 1 96 ? -16.901 7.951 0.485 1.00 86.62 96 ALA A C 1
ATOM 735 O O . ALA A 1 96 ? -15.901 7.324 0.156 1.00 86.62 96 ALA A O 1
ATOM 736 N N . ALA A 1 97 ? -17.610 8.629 -0.425 1.00 86.62 97 ALA A N 1
ATOM 737 C CA . ALA A 1 97 ? -17.329 8.527 -1.861 1.00 86.62 97 ALA A CA 1
ATOM 738 C C . ALA A 1 97 ? -15.915 9.052 -2.224 1.00 86.62 97 ALA A C 1
ATOM 740 O O . ALA A 1 97 ? -15.546 10.144 -1.788 1.00 86.62 97 ALA A O 1
ATOM 741 N N . PRO A 1 98 ? -15.118 8.331 -3.046 1.00 84.56 98 PRO A N 1
ATOM 742 C CA . PRO A 1 98 ? -15.447 7.110 -3.799 1.00 84.56 98 PRO A CA 1
ATOM 743 C C . PRO A 1 98 ? -15.276 5.775 -3.041 1.00 84.56 98 PRO A C 1
ATOM 745 O O . PRO A 1 98 ? -15.529 4.731 -3.627 1.00 84.56 98 PRO A O 1
ATOM 748 N N . GLY A 1 99 ? -14.856 5.776 -1.774 1.00 86.69 99 GLY A N 1
ATOM 749 C CA . GLY A 1 99 ? -14.897 4.596 -0.895 1.00 86.69 99 GLY A CA 1
ATOM 750 C C . GLY A 1 99 ? -13.549 4.111 -0.366 1.00 86.69 99 GLY A C 1
ATOM 751 O O . GLY A 1 99 ? -13.527 3.245 0.493 1.00 86.69 99 GLY A O 1
ATOM 752 N N . MET A 1 100 ? -12.416 4.671 -0.810 1.00 87.50 100 MET A N 1
ATOM 753 C CA . MET A 1 100 ? -11.081 4.133 -0.468 1.00 87.50 100 MET A CA 1
ATOM 754 C C . MET A 1 100 ? -10.811 4.035 1.044 1.00 87.50 100 MET A C 1
ATOM 756 O O . MET A 1 100 ? -10.227 3.069 1.519 1.00 87.50 100 MET A O 1
ATOM 760 N N . LYS A 1 101 ? -11.250 5.033 1.821 1.00 89.50 101 LYS A N 1
ATOM 761 C CA . LYS A 1 101 ? -11.073 5.039 3.285 1.00 89.50 101 LYS A CA 1
ATOM 762 C C . LYS A 1 101 ? -12.032 4.070 3.960 1.00 89.50 101 LYS A C 1
ATOM 764 O O . LYS A 1 101 ? -11.629 3.368 4.878 1.00 89.50 101 LYS A O 1
ATOM 769 N N . THR A 1 102 ? -13.263 4.007 3.463 1.00 89.69 102 THR A N 1
ATOM 770 C CA . THR A 1 102 ? -14.271 3.051 3.913 1.00 89.69 102 THR A CA 1
ATOM 771 C C . THR A 1 102 ? -13.796 1.614 3.699 1.00 89.69 102 THR A C 1
ATOM 773 O O . THR A 1 102 ? -13.913 0.813 4.614 1.00 89.69 102 THR A O 1
ATOM 776 N N . SER A 1 103 ? -13.186 1.303 2.548 1.00 89.06 103 SER A N 1
ATOM 777 C CA . SER A 1 103 ? -12.613 -0.020 2.266 1.00 89.06 103 SER A CA 1
ATOM 778 C C . SER A 1 103 ? -11.461 -0.382 3.202 1.00 89.06 103 SER A C 1
ATOM 780 O O . SER A 1 103 ? -11.327 -1.540 3.561 1.00 89.06 103 SER A O 1
ATOM 782 N N . HIS A 1 104 ? -10.643 0.589 3.618 1.00 87.94 104 HIS A N 1
ATOM 783 C CA . HIS A 1 104 ? -9.566 0.355 4.589 1.00 87.94 104 HIS A CA 1
ATOM 784 C C . HIS A 1 104 ? -10.100 0.137 6.020 1.00 87.94 104 HIS A C 1
ATOM 786 O O . HIS A 1 104 ? -9.440 -0.493 6.835 1.00 87.94 104 HIS A O 1
ATOM 792 N N . LEU A 1 105 ? -11.291 0.643 6.354 1.00 85.00 105 LEU A N 1
ATOM 793 C CA . LEU A 1 105 ? -11.917 0.403 7.661 1.00 85.00 105 LEU A CA 1
ATOM 794 C C . LEU A 1 105 ? -12.596 -0.973 7.777 1.00 85.00 105 LEU A C 1
ATOM 796 O O . LEU A 1 105 ? -12.972 -1.343 8.889 1.00 85.00 105 LEU A O 1
ATOM 800 N N . ALA A 1 106 ? -12.823 -1.661 6.654 1.00 81.50 106 ALA A N 1
ATOM 801 C CA . ALA A 1 106 ? -13.665 -2.853 6.550 1.00 81.50 106 ALA A CA 1
ATOM 802 C C . ALA A 1 106 ? -12.897 -4.174 6.697 1.00 81.50 106 ALA A C 1
ATOM 804 O O . ALA A 1 106 ? -11.693 -4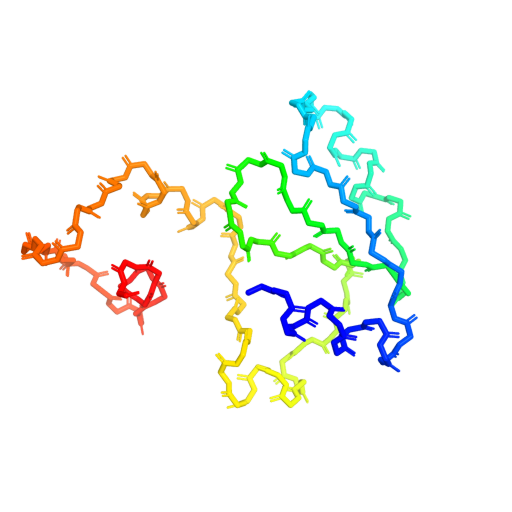.216 6.362 1.00 81.50 106 ALA A O 1
#

Solvent-accessible surface area (backbone atoms only — not comparable to full-atom values): 6739 Å² total; per-residue (Å²): 104,72,70,59,54,50,51,41,43,76,75,60,35,46,78,46,80,32,60,91,47,95,70,52,73,70,55,49,51,52,53,58,72,65,40,44,96,47,34,36,30,39,41,49,88,46,86,91,39,74,47,64,20,88,86,68,80,53,91,81,30,65,49,40,75,74,61,78,42,79,94,69,59,74,75,65,48,47,65,47,71,71,62,60,77,58,92,91,62,89,81,85,70,92,74,40,80,97,31,71,56,54,60,68,68,103

Sequence (106 aa):
LSTVLKQLTDDGYEIVDCSSKRMTRSKYREVVGGLDEHHVMVDGDIPDLLVFAAGTQLHTSWMVDEGHLILQDKASCLPATCLQPEPGSHVFDVCAAPGMKTSHLA

Nearest PDB structures (foldseek):
  2b9e-assembly1_A  TM=9.396E-01  e=1.029E-05  Homo sapiens